Protein AF-A0A935PI21-F1 (afdb_monomer_lite)

Sequence (179 aa):
MSPVARLVLTPGESDAPGLPQNIDGLAVGCLAALSLGTAFGARWIATARRSPAWLLLGLVFVATLEDIPLALRVAIAFPVAHLLVATLVLKAVDGGGRDWLLRGLATPAMVWIGALSYSLYLWQQPLTGESRMGTLLGFPANLLVAVACAAASYYRVERPALRRRQRLDALRPAGPALA

pLDDT: mean 78.52, std 13.39, range [41.56, 93.0]

Radius of gyration: 20.66 Å; chains: 1; bounding box: 48×44×57 Å

Structure (mmCIF, N/CA/C/O backbone):
data_AF-A0A935PI21-F1
#
_entry.id   AF-A0A935PI21-F1
#
loop_
_atom_site.group_PDB
_atom_site.id
_atom_site.type_symbol
_atom_site.label_atom_id
_atom_site.label_alt_id
_atom_site.label_comp_id
_atom_site.label_asym_id
_atom_site.label_entity_id
_atom_site.label_seq_id
_atom_site.pdbx_PDB_ins_code
_atom_site.Cartn_x
_atom_site.Cartn_y
_atom_site.Cartn_z
_atom_site.occupancy
_atom_site.B_iso_or_equiv
_atom_site.auth_seq_id
_atom_site.auth_comp_id
_atom_site.auth_asym_id
_atom_site.auth_atom_id
_atom_site.pdbx_PDB_model_num
ATOM 1 N N . MET A 1 1 ? 21.187 -5.429 14.344 1.00 41.56 1 MET A N 1
ATOM 2 C CA . MET A 1 1 ? 21.895 -4.936 13.140 1.00 41.56 1 MET A CA 1
ATOM 3 C C . MET A 1 1 ? 20.923 -5.010 11.983 1.00 41.56 1 MET A C 1
ATOM 5 O O . MET A 1 1 ? 20.379 -6.090 11.773 1.00 41.56 1 MET A O 1
ATOM 9 N N . SER A 1 2 ? 20.627 -3.884 11.326 1.00 43.06 2 SER A N 1
ATOM 10 C CA . SER A 1 2 ? 19.634 -3.868 10.248 1.00 43.06 2 SER A CA 1
ATOM 11 C C . SER A 1 2 ? 20.067 -4.807 9.108 1.00 43.06 2 SER A C 1
ATOM 13 O O . SER A 1 2 ? 21.271 -4.962 8.873 1.00 43.06 2 SER A O 1
ATOM 15 N N . PRO A 1 3 ? 19.128 -5.438 8.387 1.00 48.62 3 PRO A N 1
ATOM 16 C CA . PRO A 1 3 ? 19.444 -6.295 7.241 1.00 48.62 3 PRO A CA 1
ATOM 17 C C . PRO A 1 3 ? 20.255 -5.565 6.164 1.00 48.62 3 PRO A C 1
ATOM 19 O O . PRO A 1 3 ? 21.100 -6.161 5.501 1.00 48.62 3 PRO A O 1
ATOM 22 N N . VAL A 1 4 ? 20.063 -4.248 6.061 1.00 52.50 4 VAL A N 1
ATOM 23 C CA . VAL A 1 4 ? 20.814 -3.379 5.153 1.00 52.50 4 VAL A CA 1
ATOM 24 C C . VAL A 1 4 ? 22.290 -3.281 5.545 1.00 52.50 4 VAL A C 1
ATOM 26 O O . VAL A 1 4 ? 23.155 -3.288 4.675 1.00 52.50 4 VAL A O 1
ATOM 29 N N . ALA A 1 5 ? 22.602 -3.287 6.845 1.00 50.91 5 ALA A N 1
ATOM 30 C CA . ALA A 1 5 ? 23.985 -3.319 7.314 1.00 50.91 5 ALA A CA 1
ATOM 31 C C . ALA A 1 5 ? 24.682 -4.650 6.978 1.00 50.91 5 ALA A C 1
ATOM 33 O O . ALA A 1 5 ? 25.873 -4.649 6.690 1.00 50.91 5 ALA A O 1
ATOM 34 N N . ARG A 1 6 ? 23.958 -5.781 6.950 1.00 49.56 6 ARG A N 1
ATOM 35 C CA . ARG A 1 6 ? 24.536 -7.072 6.522 1.00 49.56 6 ARG A CA 1
ATOM 36 C C . ARG A 1 6 ? 24.816 -7.115 5.022 1.00 49.56 6 ARG A C 1
ATOM 38 O O . ARG A 1 6 ? 25.867 -7.595 4.623 1.00 49.56 6 ARG A O 1
ATOM 45 N N . LEU A 1 7 ? 23.925 -6.548 4.212 1.00 51.12 7 LEU A N 1
ATOM 46 C CA . LEU A 1 7 ? 24.092 -6.463 2.756 1.00 51.12 7 LEU A CA 1
ATOM 47 C C . LEU A 1 7 ? 25.314 -5.626 2.333 1.00 51.12 7 LEU A C 1
ATOM 49 O O . LEU A 1 7 ? 25.862 -5.854 1.262 1.00 51.12 7 LEU A O 1
ATOM 53 N N . VAL A 1 8 ? 25.758 -4.692 3.181 1.00 57.53 8 VAL A N 1
ATOM 54 C CA . VAL A 1 8 ? 26.964 -3.876 2.957 1.00 57.53 8 VAL A CA 1
ATOM 55 C C . VAL A 1 8 ? 28.239 -4.541 3.499 1.00 57.53 8 VAL A C 1
ATOM 57 O O . VAL A 1 8 ? 29.320 -4.278 2.981 1.00 57.53 8 VAL A O 1
ATOM 60 N N . LEU A 1 9 ? 28.140 -5.399 4.522 1.00 52.56 9 LEU A N 1
ATOM 61 C CA . LEU A 1 9 ? 29.305 -5.907 5.262 1.00 52.56 9 LEU A CA 1
ATOM 62 C C . LEU A 1 9 ? 29.764 -7.322 4.880 1.00 52.56 9 LEU A C 1
ATOM 64 O O . LEU A 1 9 ? 30.879 -7.691 5.239 1.00 52.56 9 LEU A O 1
ATOM 68 N N . THR A 1 10 ? 28.966 -8.115 4.161 1.00 46.91 10 THR A N 1
ATOM 69 C CA . THR A 1 10 ? 29.353 -9.487 3.776 1.00 46.91 10 THR A CA 1
ATOM 70 C C . THR A 1 10 ? 29.066 -9.767 2.299 1.00 46.91 10 THR A C 1
ATOM 72 O O . THR A 1 10 ? 27.994 -10.285 1.972 1.00 46.91 10 THR A O 1
ATOM 75 N N . PRO A 1 11 ? 30.005 -9.458 1.387 1.00 43.56 11 PRO A N 1
ATOM 76 C CA . PRO A 1 11 ? 29.952 -9.943 0.017 1.00 43.56 11 PRO A CA 1
ATOM 77 C C . PRO A 1 11 ? 30.408 -11.412 0.021 1.00 43.56 11 PRO A C 1
ATOM 79 O O . PRO A 1 11 ? 31.585 -11.685 -0.189 1.00 43.56 11 PRO A O 1
ATOM 82 N N . GLY A 1 12 ? 29.528 -12.367 0.346 1.00 50.06 12 GLY A N 1
ATOM 83 C CA . GLY A 1 12 ? 29.934 -13.781 0.290 1.00 50.06 12 GLY A CA 1
ATOM 84 C C . GLY A 1 12 ? 28.986 -14.855 0.822 1.00 50.06 12 GLY A C 1
ATOM 85 O O . GLY A 1 12 ? 29.084 -15.981 0.356 1.00 50.06 12 GLY A O 1
ATOM 86 N N . GLU A 1 13 ? 28.048 -14.555 1.725 1.00 43.97 13 GLU A N 1
ATOM 87 C CA . GLU A 1 13 ? 27.224 -15.604 2.359 1.00 43.97 13 GLU A CA 1
ATOM 88 C C . GLU A 1 13 ? 25.766 -15.550 1.864 1.00 43.97 13 GLU A C 1
ATOM 90 O O . GLU A 1 13 ? 24.857 -15.043 2.527 1.00 43.97 13 GLU A O 1
ATOM 95 N N . SER A 1 14 ? 25.539 -16.015 0.638 1.00 49.94 14 SER A N 1
ATOM 96 C CA . SER A 1 14 ? 24.213 -16.124 0.032 1.00 49.94 14 SER A CA 1
ATOM 97 C C . SER A 1 14 ? 23.603 -17.499 0.304 1.00 49.94 14 SER A C 1
ATOM 99 O O . SER A 1 14 ? 23.652 -18.340 -0.577 1.00 49.94 14 SER A O 1
ATOM 101 N N . ASP A 1 15 ? 23.039 -17.724 1.496 1.00 43.59 15 ASP A N 1
ATOM 102 C CA . ASP A 1 15 ? 22.152 -18.881 1.759 1.00 43.59 15 ASP A CA 1
ATOM 103 C C . ASP A 1 15 ? 21.179 -18.655 2.939 1.00 43.59 15 ASP A C 1
ATOM 105 O O . ASP A 1 15 ? 20.823 -19.558 3.694 1.00 43.59 15 ASP A O 1
ATOM 109 N N . ALA A 1 16 ? 20.685 -17.422 3.105 1.00 48.53 16 ALA A N 1
ATOM 110 C CA . ALA A 1 16 ? 19.515 -17.159 3.946 1.00 48.53 16 ALA A CA 1
ATOM 111 C C . ALA A 1 16 ? 18.295 -16.888 3.042 1.00 48.53 16 ALA A C 1
ATOM 113 O O . ALA A 1 16 ? 18.244 -15.839 2.392 1.00 48.53 16 ALA A O 1
ATOM 114 N N . PRO A 1 17 ? 17.310 -17.803 2.966 1.00 44.03 17 PRO A N 1
ATOM 115 C CA . PRO A 1 17 ? 16.191 -17.686 2.039 1.00 44.03 17 PRO A CA 1
ATOM 116 C C . PRO A 1 17 ? 15.288 -16.505 2.421 1.00 44.03 17 PRO A C 1
ATOM 118 O O . PRO A 1 17 ? 14.582 -16.560 3.421 1.00 44.03 17 PRO A O 1
ATOM 121 N N . GLY A 1 18 ? 15.321 -15.430 1.626 1.00 49.12 18 GLY A N 1
ATOM 122 C CA . GLY A 1 18 ? 14.220 -14.481 1.374 1.00 49.12 18 GLY A CA 1
ATOM 123 C C . GLY A 1 18 ? 13.569 -13.711 2.537 1.00 49.12 18 GLY A C 1
ATOM 124 O O . GLY A 1 18 ? 12.697 -12.883 2.283 1.00 49.12 18 GLY A O 1
ATOM 125 N N . LEU A 1 19 ? 13.944 -13.939 3.796 1.00 46.91 19 LEU A N 1
ATOM 126 C CA . LEU A 1 19 ? 13.178 -13.464 4.953 1.00 46.91 19 LEU A CA 1
ATOM 127 C C . LEU A 1 19 ? 13.379 -12.002 5.444 1.00 46.91 19 LEU A C 1
ATOM 129 O O . LEU A 1 19 ? 12.547 -11.591 6.247 1.00 46.91 19 LEU A O 1
ATOM 133 N N . PRO A 1 20 ? 14.364 -11.160 5.044 1.00 59.03 20 PRO A N 1
ATOM 134 C CA . PRO A 1 20 ? 14.538 -9.866 5.724 1.00 59.03 20 PRO A CA 1
ATOM 135 C C . PRO A 1 20 ? 13.765 -8.661 5.159 1.00 59.03 20 PRO A C 1
ATOM 137 O O . PRO A 1 20 ? 13.648 -7.668 5.866 1.00 59.03 20 PRO A O 1
ATOM 140 N N . GLN A 1 21 ? 13.266 -8.674 3.917 1.00 55.75 21 GLN A N 1
ATOM 141 C CA . GLN A 1 21 ? 12.851 -7.411 3.268 1.00 55.75 21 GLN A CA 1
ATOM 142 C C . GLN A 1 21 ? 11.495 -6.854 3.739 1.00 55.75 21 GLN A C 1
ATOM 144 O O . GLN A 1 21 ? 11.287 -5.646 3.688 1.00 55.75 21 GLN A O 1
ATOM 149 N N . ASN A 1 22 ? 10.594 -7.704 4.246 1.00 66.25 22 ASN A N 1
ATOM 150 C CA . ASN A 1 22 ? 9.210 -7.303 4.548 1.00 66.25 22 ASN A CA 1
ATOM 151 C C . ASN A 1 22 ? 8.899 -7.211 6.054 1.00 66.25 22 ASN A C 1
ATOM 153 O O . ASN A 1 22 ? 7.826 -6.738 6.433 1.00 66.25 22 ASN A O 1
ATOM 157 N N . ILE A 1 23 ? 9.814 -7.663 6.920 1.00 80.06 23 ILE A N 1
ATOM 158 C CA . ILE A 1 23 ? 9.599 -7.688 8.378 1.00 80.06 23 ILE A CA 1
ATOM 159 C C . ILE A 1 23 ? 9.536 -6.264 8.935 1.00 80.06 23 ILE A C 1
ATOM 161 O O . ILE A 1 23 ? 8.691 -5.976 9.780 1.00 80.06 23 ILE A O 1
ATOM 165 N N . ASP A 1 24 ? 10.373 -5.364 8.422 1.00 79.94 24 ASP A N 1
ATOM 166 C CA . ASP A 1 24 ? 10.451 -3.980 8.892 1.00 79.94 24 ASP A CA 1
ATOM 167 C C . ASP A 1 24 ? 9.123 -3.238 8.682 1.00 79.94 24 ASP A C 1
ATOM 169 O O . ASP A 1 24 ? 8.653 -2.537 9.577 1.00 79.94 24 ASP A O 1
ATOM 173 N N . GLY A 1 25 ? 8.458 -3.451 7.541 1.00 80.94 25 GLY A N 1
ATOM 174 C CA . GLY A 1 25 ? 7.151 -2.854 7.262 1.00 80.94 25 GLY A CA 1
ATOM 175 C C . GLY A 1 25 ? 6.053 -3.350 8.204 1.00 80.94 25 GLY A C 1
ATOM 176 O O . GLY A 1 25 ? 5.275 -2.549 8.725 1.00 80.94 25 GLY A O 1
ATOM 177 N N . LEU A 1 26 ? 6.026 -4.658 8.483 1.00 84.56 26 LEU A N 1
ATOM 178 C CA . LEU A 1 26 ? 5.099 -5.237 9.459 1.00 84.56 26 LEU A CA 1
ATOM 179 C C . LEU A 1 26 ? 5.385 -4.720 10.873 1.00 84.56 26 LEU A C 1
ATOM 181 O O . LEU A 1 26 ? 4.457 -4.340 11.582 1.00 84.56 26 LEU A O 1
ATOM 185 N N . ALA A 1 27 ? 6.658 -4.647 11.267 1.00 88.44 27 ALA A N 1
ATOM 186 C CA . ALA A 1 27 ? 7.068 -4.140 12.572 1.00 88.44 27 ALA A CA 1
ATOM 187 C C . ALA A 1 27 ? 6.663 -2.671 12.763 1.00 88.44 27 ALA A C 1
ATOM 189 O O . ALA A 1 27 ? 6.099 -2.326 13.800 1.00 88.44 27 ALA A O 1
ATOM 190 N N . VAL A 1 28 ? 6.876 -1.817 11.756 1.00 87.75 28 VAL A N 1
ATOM 191 C CA . VAL A 1 28 ? 6.442 -0.411 11.784 1.00 87.75 28 VAL A CA 1
ATOM 192 C C . VAL A 1 28 ? 4.918 -0.311 11.888 1.00 87.75 28 VAL A C 1
ATOM 194 O O . VAL A 1 28 ? 4.420 0.495 12.672 1.00 87.75 28 VAL A O 1
ATOM 197 N N . GLY A 1 29 ? 4.171 -1.153 11.169 1.00 86.94 29 GLY A N 1
ATOM 198 C CA . GLY A 1 29 ? 2.711 -1.225 11.280 1.00 86.94 29 GLY A CA 1
ATOM 199 C C . GLY A 1 29 ? 2.235 -1.637 12.678 1.00 86.94 29 GLY A C 1
ATOM 200 O O . GLY A 1 29 ? 1.356 -0.991 13.246 1.00 86.94 29 GLY A O 1
ATOM 201 N N . CYS A 1 30 ? 2.854 -2.661 13.271 1.00 87.94 30 CYS A N 1
ATOM 202 C CA . CYS A 1 30 ? 2.562 -3.100 14.637 1.00 87.94 30 CYS A CA 1
ATOM 203 C C . CYS A 1 30 ? 2.886 -2.010 15.669 1.00 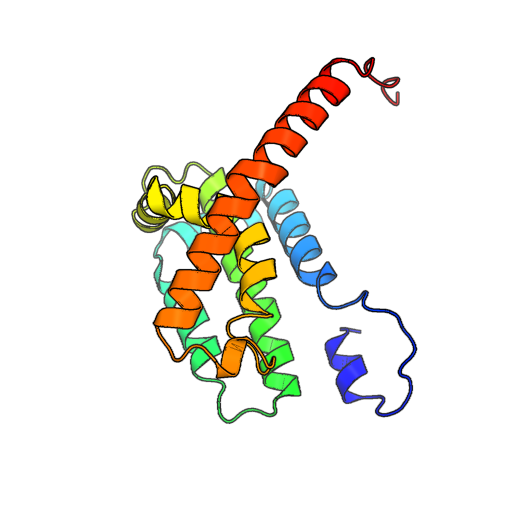87.94 30 CYS A C 1
ATOM 205 O O . CYS A 1 30 ? 2.068 -1.727 16.541 1.00 87.94 30 CYS A O 1
ATOM 207 N N . LEU A 1 31 ? 4.047 -1.359 15.554 1.00 89.06 31 LEU A N 1
ATOM 208 C CA . LEU A 1 31 ? 4.436 -0.246 16.426 1.00 89.06 31 LEU A CA 1
ATOM 209 C C . LEU A 1 31 ? 3.463 0.931 16.303 1.00 89.06 31 LEU A C 1
ATOM 211 O O . LEU A 1 31 ? 3.050 1.498 17.314 1.00 89.06 31 LEU A O 1
ATOM 215 N N . ALA A 1 32 ? 3.055 1.268 15.079 1.00 86.88 32 ALA A N 1
ATOM 216 C CA . ALA A 1 32 ? 2.050 2.290 14.828 1.00 86.88 32 ALA A CA 1
ATOM 217 C C . ALA A 1 32 ? 0.715 1.933 15.502 1.00 86.88 32 ALA A C 1
ATOM 219 O O . ALA A 1 32 ? 0.160 2.766 16.218 1.00 86.88 32 ALA A O 1
ATOM 220 N N . ALA A 1 33 ? 0.243 0.691 15.363 1.00 86.81 33 ALA A N 1
ATOM 221 C CA . ALA A 1 33 ? -0.985 0.225 16.004 1.00 86.81 33 ALA A CA 1
ATOM 222 C C . ALA A 1 33 ? -0.914 0.295 17.541 1.00 86.81 33 ALA A C 1
ATOM 224 O O . ALA A 1 33 ? -1.832 0.815 18.171 1.00 86.81 33 ALA A O 1
ATOM 225 N N . LEU A 1 34 ? 0.192 -0.148 18.149 1.00 88.50 34 LEU A N 1
ATOM 226 C CA . LEU A 1 34 ? 0.407 -0.054 19.599 1.00 88.50 34 LEU A CA 1
ATOM 227 C C . LEU A 1 34 ? 0.477 1.401 20.086 1.00 88.50 34 LEU A C 1
ATOM 229 O O . LEU A 1 34 ? 0.081 1.708 21.209 1.00 88.50 34 LEU A O 1
ATOM 233 N N . SER A 1 35 ? 0.949 2.316 19.237 1.00 86.38 35 SER A N 1
ATOM 234 C CA . SER A 1 35 ? 1.067 3.728 19.595 1.00 86.38 35 SER A CA 1
ATOM 235 C C . SER A 1 35 ? -0.276 4.462 19.686 1.00 86.38 35 SER A C 1
ATOM 237 O O . SER A 1 35 ? -0.334 5.481 20.377 1.00 86.38 35 SER A O 1
ATOM 239 N N . LEU A 1 36 ? -1.353 3.946 19.071 1.00 81.88 36 LEU A N 1
ATOM 240 C CA . LEU A 1 36 ? -2.678 4.588 19.010 1.00 81.88 36 LEU A CA 1
ATOM 241 C C . LEU A 1 36 ? -3.278 4.909 20.390 1.00 81.88 36 LEU A C 1
ATOM 243 O O . LEU A 1 36 ? -4.014 5.882 20.521 1.00 81.88 36 LEU A O 1
ATOM 247 N N . GLY A 1 37 ? -2.930 4.137 21.423 1.00 81.81 37 GLY A N 1
ATOM 248 C CA . GLY A 1 37 ? -3.385 4.350 22.804 1.00 81.81 37 GLY A CA 1
ATOM 249 C C . GLY A 1 37 ? -2.494 5.266 23.651 1.00 81.81 37 GLY A C 1
ATOM 250 O O . GLY A 1 37 ? -2.726 5.406 24.848 1.00 81.81 37 GLY A O 1
ATOM 251 N N . THR A 1 38 ? -1.448 5.861 23.074 1.00 88.31 38 THR A N 1
ATOM 252 C CA . THR A 1 38 ? -0.424 6.615 23.816 1.00 88.31 38 THR A CA 1
ATOM 253 C C . THR A 1 38 ? 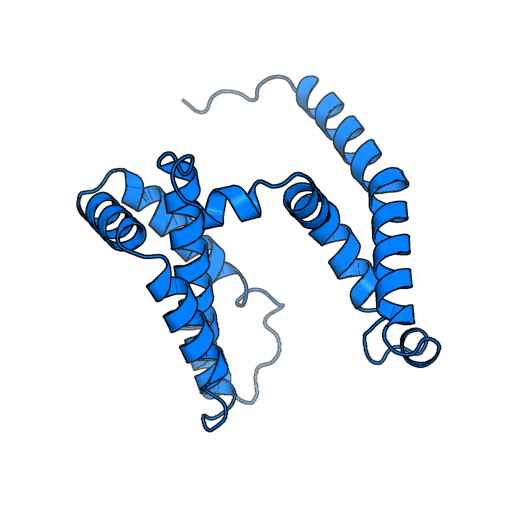-0.421 8.099 23.451 1.00 88.31 38 THR A C 1
ATOM 255 O O . THR A 1 38 ? -0.817 8.497 22.354 1.00 88.31 38 THR A O 1
ATOM 258 N N . ALA A 1 39 ? 0.129 8.941 24.335 1.00 86.19 39 ALA A N 1
ATOM 259 C CA . ALA A 1 39 ? 0.354 10.360 24.042 1.00 86.19 39 ALA A CA 1
ATOM 260 C C . ALA A 1 39 ? 1.258 10.579 22.811 1.00 86.19 39 ALA A C 1
ATOM 262 O O . ALA A 1 39 ? 1.134 11.587 22.113 1.00 86.19 39 ALA A O 1
ATOM 263 N N . PHE A 1 40 ? 2.154 9.628 22.522 1.00 85.81 40 PHE A N 1
ATOM 264 C CA . PHE A 1 40 ? 2.991 9.646 21.327 1.00 85.81 40 PHE A CA 1
ATOM 265 C C . PHE A 1 40 ? 2.158 9.476 20.049 1.00 85.81 40 PHE A C 1
ATOM 267 O O . PHE A 1 40 ? 2.267 10.310 19.150 1.00 85.81 40 PHE A O 1
ATOM 274 N N . GLY A 1 41 ? 1.277 8.472 19.991 1.00 82.44 41 GLY A N 1
ATOM 275 C CA . GLY A 1 41 ? 0.384 8.267 18.845 1.00 82.44 41 GLY A CA 1
ATOM 276 C C . GLY A 1 41 ? -0.550 9.452 18.613 1.00 82.44 41 GLY A C 1
ATOM 277 O O . GLY A 1 41 ? -0.662 9.931 17.486 1.00 82.44 41 GLY A O 1
ATOM 278 N N . ALA A 1 42 ? -1.121 10.021 19.681 1.00 82.00 42 ALA A N 1
ATOM 279 C CA . ALA A 1 42 ? -1.954 11.222 19.583 1.00 82.00 42 ALA A CA 1
ATOM 280 C C . ALA A 1 42 ? -1.194 12.417 18.968 1.00 82.00 42 ALA A C 1
ATOM 282 O O . ALA A 1 42 ? -1.713 13.112 18.092 1.00 82.00 42 ALA A O 1
ATOM 283 N N . ARG A 1 43 ? 0.068 12.640 19.368 1.00 85.38 43 ARG A N 1
ATOM 284 C CA . ARG A 1 43 ? 0.931 13.691 18.793 1.00 85.38 43 ARG A CA 1
ATOM 285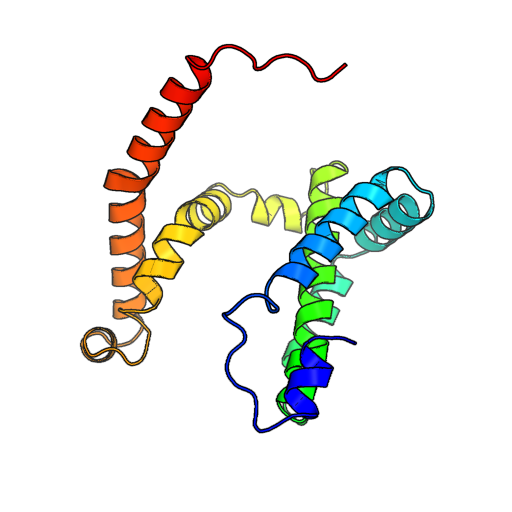 C C . ARG A 1 43 ? 1.323 13.405 17.346 1.00 85.38 43 ARG A C 1
ATOM 287 O O . ARG A 1 43 ? 1.378 14.342 16.543 1.00 85.38 43 ARG A O 1
ATOM 294 N N . TRP A 1 44 ? 1.597 12.147 17.012 1.00 84.75 44 TRP A N 1
ATOM 295 C CA . TRP A 1 44 ? 1.912 11.729 15.649 1.00 84.75 44 TRP A CA 1
ATOM 296 C C . TRP A 1 44 ? 0.725 12.011 14.725 1.00 84.75 44 TRP A C 1
ATOM 298 O O . TRP A 1 44 ? 0.880 12.733 13.740 1.00 84.75 44 TRP A O 1
ATOM 308 N N . ILE A 1 45 ? -0.477 11.564 15.096 1.00 80.81 45 ILE A N 1
ATOM 309 C CA . ILE A 1 45 ? -1.710 11.818 14.341 1.00 80.81 45 ILE A CA 1
ATOM 310 C C . ILE A 1 45 ? -1.984 13.319 14.233 1.00 80.81 45 ILE A C 1
ATOM 312 O O . ILE A 1 45 ? -2.224 13.823 13.136 1.00 80.81 45 ILE A O 1
ATOM 316 N N . ALA A 1 46 ? -1.892 14.067 15.337 1.00 82.50 46 ALA A N 1
ATOM 317 C CA . ALA A 1 46 ? -2.102 15.513 15.323 1.00 82.50 46 ALA A CA 1
ATOM 318 C C . ALA A 1 46 ? -1.148 16.222 14.346 1.00 82.50 46 ALA A C 1
ATOM 320 O O . ALA A 1 46 ? -1.571 17.099 13.593 1.00 82.50 46 ALA A O 1
ATOM 321 N N . THR A 1 47 ? 0.120 15.806 14.304 1.00 81.12 47 THR A N 1
ATOM 322 C CA . THR A 1 47 ? 1.114 16.327 13.354 1.00 81.12 47 THR A CA 1
ATOM 323 C C . THR A 1 47 ? 0.776 15.921 11.919 1.00 81.12 47 THR A C 1
ATOM 325 O O . THR A 1 47 ? 0.778 16.767 11.026 1.00 81.12 47 THR A O 1
ATOM 328 N N . ALA A 1 48 ? 0.381 14.665 11.699 1.00 78.94 48 ALA A N 1
ATOM 329 C CA . ALA A 1 48 ? -0.016 14.143 10.393 1.00 78.94 48 ALA A CA 1
ATOM 330 C C . ALA A 1 48 ? -1.293 14.795 9.825 1.00 78.94 48 ALA A C 1
ATOM 332 O O . ALA A 1 48 ? -1.489 14.845 8.603 1.00 78.94 48 ALA A O 1
ATOM 333 N N . ARG A 1 49 ? -2.174 15.311 10.694 1.00 76.19 49 ARG A N 1
ATOM 334 C CA . ARG A 1 49 ? -3.381 16.061 10.311 1.00 76.19 49 ARG A CA 1
ATOM 335 C C . ARG A 1 49 ? -3.093 17.496 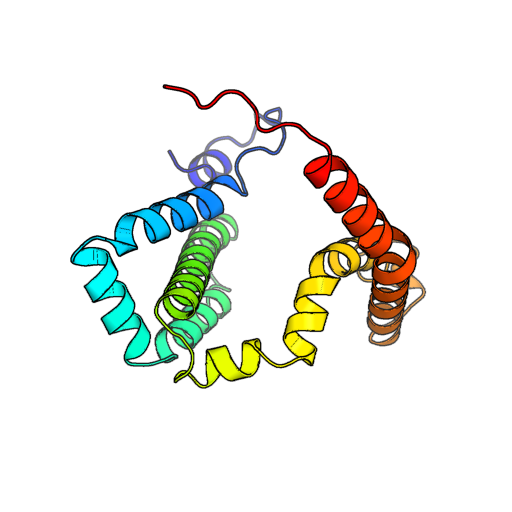9.880 1.00 76.19 49 ARG A C 1
ATOM 337 O O . ARG A 1 49 ? -3.883 18.034 9.112 1.00 76.19 49 ARG A O 1
ATOM 344 N N . ARG A 1 50 ? -1.993 18.114 10.327 1.00 77.12 50 ARG A N 1
ATOM 345 C CA . ARG A 1 50 ? -1.716 19.536 10.041 1.00 77.12 50 ARG A CA 1
ATOM 346 C C . ARG A 1 50 ? -1.536 19.836 8.557 1.00 77.12 50 ARG A C 1
ATOM 348 O O . ARG A 1 50 ? -1.910 20.916 8.121 1.00 77.12 50 ARG A O 1
ATOM 355 N N . SER A 1 51 ? -0.967 18.913 7.785 1.00 77.19 51 SER A N 1
ATOM 356 C CA . SER A 1 51 ? -0.796 19.087 6.341 1.00 77.19 51 SER A CA 1
ATOM 357 C C . SER A 1 51 ? -0.458 17.753 5.675 1.00 77.19 51 SER A C 1
ATOM 359 O O . SER A 1 51 ? 0.259 16.970 6.285 1.00 77.19 51 SER A O 1
ATOM 361 N N . PRO A 1 52 ? -0.895 17.473 4.435 1.00 78.56 52 PRO A N 1
ATOM 362 C CA . PRO A 1 52 ? -0.376 16.359 3.638 1.00 78.56 52 PRO A CA 1
ATOM 363 C C . PRO A 1 52 ? 1.055 16.607 3.120 1.00 78.56 52 PRO A C 1
ATOM 365 O O . PRO A 1 52 ? 1.641 15.717 2.513 1.00 78.56 52 PRO A O 1
ATOM 368 N N . ALA A 1 53 ? 1.642 17.788 3.354 1.00 78.81 53 ALA A N 1
ATOM 369 C CA . ALA A 1 53 ? 2.968 18.150 2.852 1.00 78.81 53 ALA A CA 1
ATOM 370 C C . ALA A 1 53 ? 4.088 17.199 3.303 1.00 78.81 53 ALA A C 1
ATOM 372 O O . ALA A 1 53 ? 5.067 17.068 2.583 1.00 78.81 53 ALA A O 1
ATOM 373 N N . TRP A 1 54 ? 3.952 16.496 4.434 1.00 81.56 54 TRP A N 1
ATOM 374 C CA . TRP A 1 54 ? 4.940 15.492 4.853 1.00 81.56 54 TRP A CA 1
ATOM 375 C C . TRP A 1 54 ? 4.973 14.268 3.923 1.00 81.56 54 TRP A C 1
ATOM 377 O O . TRP A 1 54 ? 6.036 13.679 3.751 1.00 81.56 54 TRP A O 1
ATOM 387 N N . LEU A 1 55 ? 3.853 13.916 3.275 1.00 82.00 55 LEU A N 1
ATOM 388 C CA . LEU A 1 55 ? 3.817 12.861 2.253 1.00 82.00 55 LEU A CA 1
ATOM 389 C C . LEU A 1 55 ? 4.565 13.295 1.003 1.00 82.00 55 LEU A C 1
ATOM 391 O O . LEU A 1 55 ? 5.389 12.546 0.492 1.00 82.00 55 LEU A O 1
ATOM 395 N N . LEU A 1 56 ? 4.292 14.517 0.540 1.00 81.94 56 LEU A N 1
ATOM 396 C CA . LEU A 1 56 ? 4.977 15.088 -0.615 1.00 81.94 56 LEU A CA 1
ATOM 397 C C . LEU A 1 56 ? 6.465 15.269 -0.329 1.00 81.94 56 LEU A C 1
ATOM 399 O O . LEU A 1 56 ? 7.282 14.891 -1.153 1.00 81.94 56 LEU A O 1
ATOM 403 N N . LEU A 1 57 ? 6.824 15.767 0.855 1.00 83.56 57 LEU A N 1
ATOM 404 C CA . LEU A 1 57 ? 8.212 15.933 1.271 1.00 83.56 57 LEU A CA 1
ATOM 405 C C . LEU A 1 57 ? 8.935 14.589 1.358 1.00 83.56 57 LEU A C 1
ATOM 407 O O . LEU A 1 57 ? 10.043 14.478 0.853 1.00 83.56 57 LEU A O 1
ATOM 411 N N . GLY A 1 58 ? 8.316 13.567 1.954 1.00 81.31 58 GLY A N 1
ATOM 412 C CA . GLY A 1 58 ? 8.897 12.227 2.014 1.00 81.31 58 GLY A CA 1
ATOM 413 C C . GLY A 1 58 ? 9.052 11.593 0.630 1.00 81.31 58 GLY A C 1
ATOM 414 O O . GLY A 1 58 ? 10.079 10.984 0.352 1.00 81.31 58 GLY A O 1
ATOM 415 N N . LEU A 1 59 ? 8.073 11.783 -0.259 1.00 81.38 59 LEU A N 1
ATOM 416 C CA . LEU A 1 59 ? 8.127 11.288 -1.635 1.00 81.38 59 LEU A CA 1
ATOM 417 C C . LEU A 1 59 ? 9.208 12.001 -2.459 1.00 81.38 59 LEU A C 1
ATOM 419 O O . LEU A 1 59 ? 10.000 11.339 -3.122 1.00 81.38 59 LEU A O 1
ATOM 423 N N . VAL A 1 60 ? 9.266 13.334 -2.385 1.00 83.19 60 VAL A N 1
ATOM 424 C CA . VAL A 1 60 ? 10.303 14.150 -3.033 1.00 83.19 60 VAL A CA 1
ATOM 425 C C . VAL A 1 60 ? 11.672 13.777 -2.487 1.00 83.19 60 VAL A C 1
ATOM 427 O O . VAL A 1 60 ? 12.581 13.541 -3.271 1.00 83.19 60 VAL A O 1
ATOM 430 N N . PHE A 1 61 ? 11.809 13.638 -1.166 1.00 82.94 61 PHE A N 1
ATOM 431 C CA . PHE A 1 61 ? 13.056 13.221 -0.538 1.00 82.94 61 PHE A CA 1
ATOM 432 C C . PHE A 1 61 ? 13.553 11.903 -1.132 1.00 82.94 61 PHE A C 1
ATOM 434 O O . PHE A 1 61 ? 14.679 11.868 -1.613 1.00 82.94 61 PHE A O 1
ATOM 441 N N . VAL A 1 62 ? 12.702 10.870 -1.199 1.00 78.81 62 VAL A N 1
ATOM 442 C CA . VAL A 1 62 ? 13.040 9.573 -1.817 1.00 78.81 62 VAL A CA 1
ATOM 443 C C . VAL A 1 62 ? 13.409 9.717 -3.297 1.00 78.81 62 VAL A C 1
ATOM 445 O O . VAL A 1 62 ? 14.371 9.090 -3.738 1.00 78.81 62 VAL A O 1
ATOM 448 N N . ALA A 1 63 ? 12.683 10.546 -4.051 1.00 78.69 63 ALA A N 1
ATOM 449 C CA . ALA A 1 63 ? 12.940 10.772 -5.472 1.00 78.69 63 ALA A CA 1
ATOM 450 C C . ALA A 1 63 ? 14.269 11.503 -5.737 1.00 78.69 63 ALA A C 1
ATOM 452 O O . ALA A 1 63 ? 14.896 11.263 -6.757 1.00 78.69 63 ALA A O 1
ATOM 453 N N . THR A 1 64 ? 14.726 12.355 -4.815 1.00 81.44 64 THR A N 1
ATOM 454 C CA . THR A 1 64 ? 15.963 13.148 -4.966 1.00 81.44 64 THR A CA 1
ATOM 455 C C . THR A 1 64 ? 17.247 12.426 -4.546 1.00 81.44 64 THR A C 1
ATOM 457 O O . THR A 1 64 ? 18.324 13.010 -4.619 1.00 81.44 64 THR A O 1
ATOM 460 N N . LEU A 1 65 ? 17.183 11.163 -4.107 1.00 79.75 65 LEU A N 1
ATOM 461 C CA . LEU A 1 65 ? 18.361 10.411 -3.636 1.00 79.75 65 LEU A CA 1
ATOM 462 C C . LEU A 1 65 ? 19.216 9.829 -4.781 1.00 79.75 65 LEU A C 1
ATOM 464 O O . LEU A 1 65 ? 19.821 8.769 -4.613 1.00 79.75 65 LEU A O 1
ATOM 468 N N . GLU A 1 66 ? 19.242 10.457 -5.956 1.00 76.81 66 GLU A N 1
ATOM 469 C CA . GLU A 1 66 ? 19.863 9.882 -7.158 1.00 76.81 66 GLU A CA 1
ATOM 470 C C . GLU A 1 66 ? 21.392 9.767 -7.053 1.00 76.81 66 GLU A C 1
ATOM 472 O O . GLU A 1 66 ? 21.944 8.761 -7.497 1.00 76.81 66 GLU A O 1
ATOM 477 N N . ASP A 1 67 ? 22.046 10.705 -6.361 1.00 82.00 67 ASP A N 1
ATOM 478 C CA . ASP A 1 67 ? 23.513 10.783 -6.237 1.00 82.00 67 ASP A CA 1
ATOM 479 C C . ASP A 1 67 ? 24.111 9.923 -5.103 1.00 82.00 67 ASP A C 1
ATOM 481 O O . ASP A 1 67 ? 25.319 9.931 -4.859 1.00 82.00 67 ASP A O 1
ATOM 485 N N . ILE A 1 68 ? 23.281 9.175 -4.370 1.00 82.50 68 ILE A N 1
ATOM 486 C CA . ILE A 1 68 ? 23.707 8.371 -3.216 1.00 82.50 68 ILE A CA 1
ATOM 487 C C . ILE A 1 68 ? 23.982 6.918 -3.648 1.00 82.50 68 ILE A C 1
ATOM 489 O O . ILE A 1 68 ? 23.222 6.368 -4.451 1.00 82.50 68 ILE A O 1
ATOM 493 N N . PRO A 1 69 ? 24.999 6.229 -3.078 1.00 85.75 69 PRO A N 1
ATOM 494 C CA . PRO A 1 69 ? 25.227 4.808 -3.331 1.00 85.75 69 PRO A CA 1
ATOM 495 C C . PRO A 1 69 ? 23.955 3.973 -3.148 1.00 85.75 69 PRO A C 1
ATOM 497 O O . PRO A 1 69 ? 23.249 4.117 -2.146 1.00 85.75 69 PRO A O 1
ATOM 500 N N . LEU A 1 70 ? 23.694 3.055 -4.086 1.00 77.50 70 LEU A N 1
ATOM 501 C CA . LEU A 1 70 ? 22.457 2.265 -4.154 1.00 77.50 70 LEU A CA 1
ATOM 502 C C . LEU A 1 70 ? 22.079 1.623 -2.813 1.00 77.50 70 LEU A C 1
ATOM 504 O O . LEU A 1 70 ? 20.918 1.683 -2.412 1.00 77.50 70 LEU A O 1
ATOM 508 N N . ALA A 1 71 ? 23.054 1.051 -2.102 1.00 75.94 71 ALA A N 1
ATOM 509 C CA . ALA A 1 71 ? 22.824 0.418 -0.807 1.00 75.94 71 ALA A CA 1
ATOM 510 C C . ALA A 1 71 ? 22.283 1.406 0.240 1.00 75.94 71 ALA A C 1
ATOM 512 O O . ALA A 1 71 ? 21.333 1.090 0.953 1.00 75.94 71 ALA A O 1
ATOM 513 N N . LEU A 1 72 ? 22.841 2.618 0.299 1.00 76.38 72 LEU A N 1
ATOM 514 C CA . LEU A 1 72 ? 22.414 3.657 1.233 1.00 76.38 72 LEU A CA 1
ATOM 515 C C . LEU A 1 72 ? 21.075 4.278 0.810 1.00 76.38 72 LEU A C 1
ATOM 517 O O . LEU A 1 72 ? 20.210 4.501 1.655 1.00 76.38 72 LEU A O 1
ATOM 521 N N . ARG A 1 73 ? 20.854 4.469 -0.495 1.00 77.44 73 ARG A N 1
ATOM 522 C CA . ARG A 1 73 ? 19.559 4.902 -1.038 1.00 77.44 73 ARG A CA 1
ATOM 523 C C . ARG A 1 73 ? 18.440 3.946 -0.634 1.00 77.44 73 ARG A C 1
ATOM 525 O O . ARG A 1 73 ? 17.418 4.373 -0.109 1.00 77.44 73 ARG A O 1
ATOM 532 N N . VAL A 1 74 ? 18.663 2.648 -0.824 1.00 78.12 74 VAL A N 1
ATOM 533 C CA . VAL A 1 74 ? 17.742 1.581 -0.420 1.00 78.12 74 VAL A CA 1
ATOM 534 C C . VAL A 1 74 ? 17.535 1.568 1.101 1.00 78.12 74 VAL A C 1
ATOM 536 O O . VAL A 1 74 ? 16.397 1.466 1.561 1.00 78.12 74 VAL A O 1
ATOM 539 N N . ALA A 1 75 ? 18.611 1.741 1.879 1.00 79.81 75 ALA A N 1
ATOM 540 C CA . ALA A 1 75 ? 18.563 1.789 3.341 1.00 79.81 75 ALA A CA 1
ATOM 541 C C . ALA A 1 75 ? 17.646 2.885 3.888 1.00 79.81 75 ALA A C 1
ATOM 543 O O . ALA A 1 75 ? 17.029 2.699 4.931 1.00 79.81 75 ALA A O 1
ATOM 544 N N . ILE A 1 76 ? 17.600 4.030 3.208 1.00 79.69 76 ILE A N 1
ATOM 545 C CA . ILE A 1 76 ? 16.864 5.217 3.645 1.00 79.69 76 ILE A CA 1
ATOM 546 C C . ILE A 1 76 ? 15.446 5.220 3.067 1.00 79.69 76 ILE A C 1
ATOM 548 O O . ILE A 1 76 ? 14.485 5.496 3.786 1.00 79.69 76 ILE A O 1
ATOM 552 N N . ALA A 1 77 ? 15.297 4.886 1.783 1.00 82.38 77 ALA A N 1
ATOM 553 C CA . ALA A 1 77 ? 14.017 4.964 1.090 1.00 82.38 77 ALA A CA 1
ATOM 554 C C . ALA A 1 77 ? 12.964 4.024 1.691 1.00 82.38 77 ALA A C 1
ATOM 556 O O . ALA A 1 77 ? 11.817 4.433 1.871 1.00 82.38 77 ALA A O 1
ATOM 557 N N . PHE A 1 78 ? 13.345 2.794 2.054 1.00 80.75 78 PHE A N 1
ATOM 558 C CA . PHE A 1 78 ? 12.397 1.826 2.607 1.00 80.75 78 PHE A CA 1
ATOM 559 C C . PHE A 1 78 ? 11.811 2.260 3.961 1.00 80.75 78 PHE A C 1
ATOM 561 O O . PHE A 1 78 ? 10.588 2.334 4.061 1.00 80.75 78 PHE A O 1
ATOM 568 N N . PRO A 1 79 ? 12.598 2.601 5.002 1.00 84.12 79 PRO A N 1
ATOM 569 C CA . PRO A 1 79 ? 12.049 3.092 6.267 1.00 84.12 79 PRO A CA 1
ATOM 570 C C . PRO A 1 79 ? 11.174 4.333 6.108 1.00 84.12 79 PRO A C 1
ATOM 572 O O . PRO A 1 79 ? 10.111 4.406 6.724 1.00 84.12 79 PRO A O 1
ATOM 575 N N . VAL A 1 80 ? 11.583 5.284 5.258 1.00 85.88 80 VAL A N 1
ATOM 576 C CA . VAL A 1 80 ? 10.772 6.471 4.962 1.00 85.88 80 VAL A CA 1
ATOM 577 C C . VAL A 1 80 ? 9.432 6.042 4.373 1.00 85.88 80 VAL A C 1
ATOM 579 O O . VAL A 1 80 ? 8.396 6.414 4.915 1.00 85.88 80 VAL A O 1
ATOM 582 N N . ALA A 1 81 ? 9.423 5.190 3.344 1.00 85.44 81 ALA A N 1
ATOM 583 C CA . ALA A 1 81 ? 8.190 4.678 2.753 1.00 85.44 81 ALA A CA 1
ATOM 584 C C . ALA A 1 81 ? 7.294 3.965 3.784 1.00 85.44 81 ALA A C 1
ATOM 586 O O . ALA A 1 81 ? 6.094 4.236 3.838 1.00 85.44 81 ALA A O 1
ATOM 587 N N . HIS A 1 82 ? 7.861 3.123 4.654 1.00 87.12 82 HIS A N 1
ATOM 588 C CA . HIS A 1 82 ? 7.111 2.448 5.717 1.00 87.12 82 HIS A CA 1
ATOM 589 C C . HIS A 1 82 ? 6.474 3.437 6.701 1.00 87.12 82 HIS A C 1
ATOM 591 O O . HIS A 1 82 ? 5.298 3.292 7.034 1.00 87.12 82 HIS A O 1
ATOM 597 N N . LEU A 1 83 ? 7.207 4.468 7.134 1.00 87.19 83 LEU A N 1
ATOM 598 C CA . LEU A 1 83 ? 6.673 5.518 8.006 1.00 87.19 83 LEU A CA 1
ATOM 599 C C . LEU A 1 83 ? 5.576 6.331 7.315 1.00 87.19 83 LEU A C 1
ATOM 601 O O . LEU A 1 83 ? 4.583 6.688 7.957 1.00 87.19 83 LEU A O 1
ATOM 605 N N . LEU A 1 84 ? 5.723 6.598 6.013 1.00 87.75 84 LEU A N 1
ATOM 606 C CA . LEU A 1 84 ? 4.708 7.312 5.247 1.00 87.75 84 LEU A CA 1
ATOM 607 C C . LEU A 1 84 ? 3.404 6.511 5.169 1.00 87.75 84 LEU A C 1
ATOM 609 O O . LEU A 1 84 ? 2.330 7.044 5.459 1.00 87.75 84 LEU A O 1
ATOM 613 N N . VAL A 1 85 ? 3.507 5.220 4.841 1.00 88.25 85 VAL A N 1
ATOM 614 C CA . VAL A 1 85 ? 2.365 4.297 4.786 1.00 88.25 85 VAL A CA 1
ATOM 615 C C . VAL A 1 85 ? 1.726 4.140 6.164 1.00 88.25 85 VAL A C 1
ATOM 617 O O . VAL A 1 85 ? 0.511 4.269 6.283 1.00 88.25 85 VAL A O 1
ATOM 620 N N . ALA A 1 86 ? 2.518 3.935 7.218 1.00 88.62 86 ALA A N 1
ATOM 621 C CA . ALA A 1 86 ? 2.004 3.817 8.580 1.00 88.62 86 ALA A CA 1
ATOM 622 C C . ALA A 1 86 ? 1.227 5.070 9.001 1.00 88.62 86 ALA A C 1
ATOM 624 O O . ALA A 1 86 ? 0.120 4.972 9.524 1.00 88.62 86 ALA A O 1
ATOM 625 N N . THR A 1 87 ? 1.752 6.255 8.692 1.00 86.44 87 THR A N 1
ATOM 626 C CA . THR A 1 87 ? 1.070 7.517 8.989 1.00 86.44 87 THR A CA 1
ATOM 627 C C . THR A 1 87 ? -0.238 7.655 8.197 1.00 86.44 87 THR A C 1
ATOM 629 O O . THR A 1 87 ? -1.243 8.111 8.746 1.00 86.44 87 THR A O 1
ATOM 632 N N . LEU A 1 88 ? -0.266 7.228 6.927 1.00 87.00 88 LEU A N 1
ATOM 633 C CA . LEU A 1 88 ? -1.484 7.208 6.110 1.00 87.00 88 LEU A CA 1
ATOM 634 C C . LEU A 1 88 ? -2.551 6.270 6.699 1.00 87.00 88 LEU A C 1
ATOM 636 O O . LEU A 1 88 ? -3.719 6.648 6.782 1.00 87.00 88 LEU A O 1
ATOM 640 N N . VAL A 1 89 ? -2.144 5.082 7.156 1.00 87.12 89 VAL A N 1
ATOM 641 C CA . VAL A 1 89 ? -3.026 4.098 7.804 1.00 87.12 89 VAL A CA 1
ATOM 642 C C . VAL A 1 89 ? -3.578 4.636 9.122 1.00 87.12 89 VAL A C 1
ATOM 644 O O . VAL A 1 89 ? -4.790 4.605 9.323 1.00 87.12 89 VAL A O 1
ATOM 647 N N . LEU A 1 90 ? -2.731 5.196 9.992 1.00 84.31 90 LEU A N 1
ATOM 648 C CA . LEU A 1 90 ? -3.171 5.802 11.256 1.00 84.31 90 LEU A CA 1
ATOM 649 C C . LEU A 1 90 ? -4.220 6.892 11.016 1.00 84.31 90 LEU A C 1
ATOM 651 O O . LEU A 1 90 ? -5.235 6.959 11.704 1.00 84.31 90 LEU A O 1
ATOM 655 N N . LYS A 1 91 ? -4.009 7.710 9.983 1.00 81.88 91 LYS A N 1
ATOM 656 C CA . LYS A 1 91 ? -4.941 8.766 9.589 1.00 81.88 91 LYS A CA 1
ATOM 657 C C . LYS A 1 91 ? -6.268 8.228 9.048 1.00 81.88 91 LYS A C 1
ATOM 659 O O . LYS A 1 91 ? -7.305 8.858 9.247 1.00 81.88 91 LYS A O 1
ATOM 664 N N . ALA A 1 92 ? -6.241 7.086 8.362 1.00 83.81 92 ALA A N 1
ATOM 665 C CA . ALA A 1 92 ? -7.449 6.404 7.912 1.00 83.81 92 ALA A CA 1
ATOM 666 C C . ALA A 1 92 ? -8.263 5.855 9.096 1.00 83.81 92 ALA A C 1
ATOM 668 O O . ALA A 1 92 ? -9.484 6.008 9.103 1.00 83.81 92 ALA A O 1
ATOM 669 N N . VAL A 1 93 ? -7.594 5.292 10.110 1.00 83.56 93 VAL A N 1
ATOM 670 C CA . VAL A 1 93 ? -8.225 4.712 11.311 1.00 83.56 93 VAL A CA 1
ATOM 671 C C . VAL A 1 93 ? -8.835 5.779 12.231 1.00 83.56 93 VAL A C 1
ATOM 673 O O . VAL A 1 93 ? -9.951 5.593 12.704 1.00 83.56 93 VAL A O 1
ATOM 676 N N . ASP A 1 94 ? -8.166 6.918 12.436 1.00 77.62 94 ASP A N 1
ATOM 677 C CA . ASP A 1 94 ? -8.594 8.000 13.354 1.00 77.62 94 ASP A CA 1
ATOM 678 C C . ASP A 1 94 ? -9.837 8.802 12.887 1.00 77.62 94 ASP A C 1
ATOM 680 O O . ASP A 1 94 ? -10.241 9.785 13.501 1.00 77.62 94 ASP A O 1
ATOM 684 N N . GLY A 1 95 ? -10.483 8.413 11.784 1.00 70.19 95 GLY A N 1
ATOM 685 C CA . GLY A 1 95 ? -11.658 9.120 11.258 1.00 70.19 95 GLY A CA 1
ATOM 686 C C . GLY A 1 95 ? -11.325 10.058 10.100 1.00 70.19 95 GLY A C 1
ATOM 687 O O . GLY A 1 95 ? -11.732 11.224 10.063 1.00 70.19 95 GLY A O 1
ATOM 688 N N . GLY A 1 96 ? -10.626 9.519 9.098 1.00 59.56 96 GLY A N 1
ATOM 689 C CA . GLY A 1 96 ? -10.159 10.187 7.879 1.00 59.56 96 GLY A CA 1
ATOM 690 C C . GLY A 1 96 ? -11.208 10.858 6.976 1.00 59.56 96 GLY A C 1
ATOM 691 O O . GLY A 1 96 ? -10.860 11.381 5.920 1.00 59.56 96 GLY A O 1
ATOM 692 N N . GLY A 1 97 ? -12.483 10.916 7.372 1.00 60.75 97 GLY A N 1
ATOM 693 C CA . GLY A 1 97 ? -13.582 11.449 6.559 1.00 60.75 97 GLY A CA 1
ATOM 694 C C . GLY A 1 97 ? -13.472 12.937 6.204 1.00 60.75 97 GLY A C 1
ATOM 695 O O . GLY A 1 97 ? -14.195 13.406 5.326 1.00 60.75 97 GLY A O 1
ATOM 696 N N . ARG A 1 98 ? -12.578 13.697 6.846 1.00 67.12 98 ARG A N 1
ATOM 697 C CA . ARG A 1 98 ? -12.368 15.137 6.601 1.00 67.12 98 ARG A CA 1
ATOM 698 C C . ARG A 1 98 ? -11.118 15.443 5.766 1.00 67.12 98 ARG A C 1
ATOM 700 O O . ARG A 1 98 ? -10.905 16.599 5.420 1.00 67.12 98 ARG A O 1
ATOM 707 N N . ASP A 1 99 ? -10.317 14.429 5.440 1.00 80.12 99 ASP A N 1
ATOM 708 C CA . ASP A 1 99 ? -9.091 14.595 4.663 1.00 80.12 99 ASP A CA 1
ATOM 709 C C . ASP A 1 99 ? -9.334 14.362 3.166 1.00 80.12 99 ASP A C 1
ATOM 711 O O . ASP A 1 99 ? -9.868 13.328 2.763 1.00 80.12 99 ASP A O 1
ATOM 715 N N . TRP A 1 100 ? -8.946 15.325 2.330 1.00 83.50 100 TRP A N 1
ATOM 716 C CA . TRP A 1 100 ? -9.146 15.257 0.882 1.00 83.50 100 TRP A CA 1
ATOM 717 C C . TRP A 1 100 ? -8.346 14.122 0.227 1.00 83.50 100 TRP A C 1
ATOM 719 O O . TRP A 1 100 ? -8.839 13.508 -0.718 1.00 83.50 100 TRP A O 1
ATOM 729 N N . LEU A 1 101 ? -7.155 13.802 0.743 1.00 84.50 101 LEU A N 1
ATOM 730 C CA . LEU A 1 101 ? -6.313 12.735 0.211 1.00 84.50 101 LEU A CA 1
ATOM 731 C C . LEU A 1 101 ? -6.967 11.379 0.466 1.00 84.50 101 LEU A C 1
ATOM 733 O O . LEU A 1 101 ? -7.088 10.566 -0.446 1.00 84.50 101 LEU A O 1
ATOM 737 N N . LEU A 1 102 ? -7.439 11.153 1.695 1.00 85.81 102 LEU A N 1
ATOM 738 C CA . LEU A 1 102 ? -8.130 9.913 2.049 1.00 85.81 102 LEU A CA 1
ATOM 739 C C . LEU A 1 102 ? -9.454 9.771 1.296 1.00 85.81 102 LEU A C 1
ATOM 741 O O . LEU A 1 102 ? -9.794 8.669 0.880 1.00 85.81 102 LEU A O 1
ATOM 745 N N . ARG A 1 103 ? -10.168 10.874 1.041 1.00 86.50 103 ARG A N 1
ATOM 746 C CA . ARG A 1 103 ? -11.350 10.869 0.163 1.00 86.50 103 ARG A CA 1
ATOM 747 C C . ARG A 1 103 ? -11.007 10.471 -1.272 1.00 86.50 103 ARG A C 1
ATOM 749 O O . ARG A 1 103 ? -11.740 9.684 -1.860 1.00 86.50 103 ARG A O 1
ATOM 756 N N . GLY A 1 104 ? -9.897 10.972 -1.819 1.00 88.00 104 GLY A N 1
ATOM 757 C CA . GLY A 1 104 ? -9.402 10.564 -3.138 1.00 88.00 104 GLY A CA 1
ATOM 758 C C . GLY A 1 104 ? -9.047 9.075 -3.188 1.00 88.00 104 GLY A C 1
ATOM 759 O O . GLY A 1 104 ? -9.439 8.367 -4.117 1.00 88.00 104 GLY A O 1
ATOM 760 N N . LEU A 1 105 ? -8.383 8.576 -2.142 1.00 86.56 105 LEU A N 1
ATOM 761 C CA . LEU A 1 105 ? -8.040 7.158 -2.004 1.00 86.56 105 LEU A CA 1
ATOM 762 C C . LEU A 1 105 ? -9.262 6.256 -1.774 1.00 86.56 105 LEU A C 1
ATOM 764 O O . LEU A 1 105 ? -9.243 5.091 -2.157 1.00 86.56 105 LEU A O 1
ATOM 768 N N . ALA A 1 106 ? -10.335 6.791 -1.193 1.00 90.06 106 ALA A N 1
ATOM 769 C CA . ALA A 1 106 ? -11.597 6.088 -0.973 1.00 90.06 106 ALA A CA 1
ATOM 770 C C . ALA A 1 106 ? -12.543 6.121 -2.191 1.00 90.06 106 ALA A C 1
ATOM 772 O O . ALA A 1 106 ? -13.685 5.669 -2.095 1.00 90.06 106 ALA A O 1
ATOM 773 N N . THR A 1 107 ? -12.108 6.653 -3.339 1.00 93.00 107 THR A N 1
ATOM 774 C CA . THR A 1 107 ? -12.917 6.614 -4.565 1.00 93.00 107 THR A CA 1
ATOM 775 C C . THR A 1 107 ? -13.139 5.170 -5.036 1.00 93.00 107 THR A C 1
ATOM 777 O O . THR A 1 107 ? -12.239 4.336 -4.901 1.00 93.00 107 THR A O 1
ATOM 780 N N . PRO A 1 108 ? -14.295 4.847 -5.653 1.00 91.94 108 PRO A N 1
ATOM 781 C CA . PRO A 1 108 ? -14.576 3.491 -6.131 1.00 91.94 108 PRO A CA 1
ATOM 782 C C . PRO A 1 108 ? -13.501 2.940 -7.073 1.00 91.94 108 PRO A C 1
ATOM 784 O O . PRO A 1 108 ? -13.172 1.760 -7.006 1.00 91.94 108 PRO A O 1
ATOM 787 N N . ALA A 1 109 ? -12.921 3.800 -7.917 1.00 91.69 109 ALA A N 1
ATOM 788 C CA . ALA A 1 109 ? -11.839 3.431 -8.823 1.00 91.69 109 ALA A CA 1
ATOM 789 C C . ALA A 1 109 ? -10.563 3.033 -8.066 1.00 91.69 109 ALA A C 1
ATOM 791 O O . ALA A 1 109 ? -9.978 1.996 -8.363 1.00 91.69 109 ALA A O 1
ATOM 792 N N . MET A 1 110 ? -10.151 3.809 -7.060 1.00 92.06 110 MET A N 1
ATOM 793 C CA . MET A 1 110 ? -8.950 3.498 -6.284 1.00 92.06 110 MET A CA 1
ATOM 794 C C . MET A 1 110 ? -9.138 2.247 -5.420 1.00 92.06 110 MET A C 1
ATOM 796 O O . MET A 1 110 ? -8.249 1.401 -5.358 1.00 92.06 110 MET A O 1
ATOM 800 N N . VAL A 1 111 ? -10.319 2.074 -4.819 1.00 91.62 111 VAL A N 1
ATOM 801 C CA . VAL A 1 111 ? -10.674 0.845 -4.092 1.00 91.62 111 VAL A CA 1
ATOM 802 C C . VAL A 1 111 ? -10.644 -0.367 -5.027 1.00 91.62 111 VAL A C 1
ATOM 804 O O . VAL A 1 111 ? -10.131 -1.421 -4.653 1.00 91.62 111 VAL A O 1
ATOM 807 N N . TRP A 1 112 ? -11.146 -0.219 -6.256 1.00 90.94 112 TRP A N 1
ATOM 808 C CA . TRP A 1 112 ? -11.099 -1.269 -7.273 1.00 90.94 112 TRP A CA 1
ATOM 809 C C . TRP A 1 112 ? -9.663 -1.628 -7.676 1.00 90.94 112 TRP A C 1
ATOM 811 O O . TRP A 1 112 ? -9.325 -2.809 -7.705 1.00 90.94 112 TRP A O 1
ATOM 821 N N . ILE A 1 113 ? -8.798 -0.634 -7.904 1.00 91.00 113 ILE A N 1
ATOM 822 C CA . ILE A 1 113 ? -7.369 -0.853 -8.187 1.00 91.00 113 ILE A CA 1
ATOM 823 C C . ILE A 1 113 ? -6.685 -1.551 -7.005 1.00 91.00 113 ILE A C 1
ATOM 825 O O . ILE A 1 113 ? -5.943 -2.510 -7.203 1.00 91.00 113 ILE A O 1
ATOM 829 N N . GLY A 1 114 ? -6.965 -1.118 -5.772 1.00 89.06 114 GLY A N 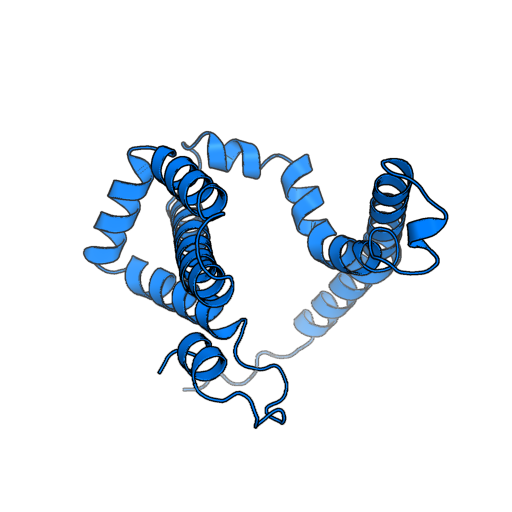1
ATOM 830 C CA . GLY A 1 114 ? -6.438 -1.746 -4.560 1.00 89.06 114 GLY A CA 1
ATOM 831 C C . GLY A 1 114 ? -6.855 -3.212 -4.437 1.00 89.06 114 GLY A C 1
ATOM 832 O O . GLY A 1 114 ? -6.018 -4.067 -4.155 1.00 89.06 114 GLY A O 1
ATOM 833 N N . ALA A 1 115 ? -8.118 -3.526 -4.734 1.00 89.62 115 ALA A N 1
ATOM 834 C CA . ALA A 1 115 ? -8.610 -4.901 -4.776 1.00 89.62 115 ALA A CA 1
ATOM 835 C C . ALA A 1 115 ? -7.952 -5.734 -5.889 1.00 89.62 115 ALA A C 1
ATOM 837 O O . ALA A 1 115 ? -7.775 -6.937 -5.725 1.00 89.62 115 ALA A O 1
ATOM 838 N N . LEU A 1 116 ? -7.573 -5.100 -7.001 1.00 91.38 116 LEU A N 1
ATOM 839 C CA . LEU A 1 116 ? -6.905 -5.748 -8.126 1.00 91.38 116 LEU A CA 1
ATOM 840 C C . LEU A 1 116 ? -5.392 -5.921 -7.921 1.00 91.38 116 LEU A C 1
ATOM 842 O O . LEU A 1 116 ? -4.769 -6.682 -8.657 1.00 91.38 116 LEU A O 1
ATOM 846 N N . SER A 1 117 ? -4.798 -5.229 -6.945 1.00 90.25 117 SER A N 1
ATOM 847 C CA . SER A 1 117 ? -3.344 -5.082 -6.778 1.00 90.25 117 SER A CA 1
ATOM 848 C C . SER A 1 117 ? -2.569 -6.401 -6.797 1.00 90.25 117 SER A C 1
ATOM 850 O O . SER A 1 117 ? -1.534 -6.485 -7.456 1.00 90.25 117 SER A O 1
ATOM 852 N N . TYR A 1 118 ? -3.086 -7.443 -6.143 1.00 88.94 118 TYR A N 1
ATOM 853 C CA . TYR A 1 118 ? -2.454 -8.760 -6.124 1.00 88.94 118 TYR A CA 1
ATOM 854 C C . TYR A 1 118 ? -2.415 -9.398 -7.518 1.00 88.94 118 TYR A C 1
ATOM 856 O O . TYR A 1 118 ? -1.351 -9.763 -8.019 1.00 88.94 118 TYR A O 1
ATOM 864 N N . SER A 1 119 ? -3.571 -9.479 -8.178 1.00 91.38 119 SER A N 1
ATOM 865 C CA . SER A 1 119 ? -3.664 -9.977 -9.551 1.00 91.38 119 SER A CA 1
ATOM 866 C C . SER A 1 119 ? -2.830 -9.121 -10.516 1.00 91.38 119 SER A C 1
ATOM 868 O O . SER A 1 119 ? -2.168 -9.658 -11.400 1.00 91.38 119 SER A O 1
ATOM 870 N N . LEU A 1 120 ? -2.807 -7.798 -10.339 1.00 89.75 120 LEU A N 1
ATOM 871 C CA . LEU A 1 120 ? -2.033 -6.887 -11.180 1.00 89.75 120 LEU A CA 1
ATOM 872 C C . LEU A 1 120 ? -0.526 -7.118 -11.042 1.00 89.75 120 LEU A C 1
ATOM 874 O O . LEU A 1 120 ? 0.157 -7.219 -12.056 1.00 89.75 120 LEU A O 1
ATOM 878 N N . TYR A 1 121 ? -0.028 -7.280 -9.815 1.00 86.81 121 TYR A N 1
ATOM 879 C CA . TYR A 1 121 ? 1.375 -7.596 -9.546 1.00 86.81 121 TYR A CA 1
ATOM 880 C C . TYR A 1 121 ? 1.829 -8.872 -10.272 1.00 86.81 121 TYR A C 1
ATOM 882 O O . TYR A 1 121 ? 2.897 -8.888 -10.885 1.00 86.81 121 TYR A O 1
ATOM 890 N N . LEU A 1 122 ? 0.992 -9.917 -10.267 1.00 87.19 122 LEU A N 1
ATOM 891 C CA . LEU A 1 122 ? 1.290 -11.181 -10.946 1.00 87.19 122 LEU A CA 1
ATOM 892 C C . LEU A 1 122 ? 1.413 -11.023 -12.465 1.00 87.19 122 LEU A C 1
ATOM 894 O O . LEU A 1 122 ? 2.338 -11.567 -13.062 1.00 87.19 122 LEU A O 1
ATOM 898 N N . TRP A 1 123 ? 0.495 -10.287 -13.097 1.00 88.94 123 TRP A N 1
ATOM 899 C CA . TRP A 1 123 ? 0.474 -10.127 -14.556 1.00 88.94 123 TRP A CA 1
ATOM 900 C C . TRP A 1 123 ? 1.416 -9.035 -15.067 1.00 88.94 123 TRP A C 1
ATOM 902 O O . TRP A 1 123 ? 1.796 -9.060 -16.235 1.00 88.94 123 TRP A O 1
ATOM 912 N N . GLN A 1 124 ? 1.850 -8.118 -14.203 1.00 86.12 124 GLN A N 1
ATOM 913 C CA . GLN A 1 124 ? 2.838 -7.099 -14.540 1.00 86.12 124 GLN A CA 1
ATOM 914 C C . GLN A 1 124 ? 4.206 -7.725 -14.866 1.00 86.12 124 GLN A C 1
ATOM 916 O O . GLN A 1 124 ? 4.810 -7.394 -15.882 1.00 86.12 124 GLN A O 1
ATOM 921 N N . GLN A 1 125 ? 4.691 -8.679 -14.068 1.00 83.50 125 GLN A N 1
ATOM 922 C CA . GLN A 1 125 ? 6.008 -9.297 -14.287 1.00 83.50 125 GLN A CA 1
ATOM 923 C C . GLN A 1 125 ? 6.199 -9.913 -15.694 1.00 83.50 125 GLN A C 1
ATOM 925 O O . GLN A 1 125 ? 7.175 -9.557 -16.361 1.00 83.50 125 GLN A O 1
ATOM 930 N N . PRO A 1 126 ? 5.291 -10.771 -16.204 1.00 81.06 126 PRO A N 1
ATOM 931 C CA . PRO A 1 126 ? 5.433 -11.384 -17.524 1.00 81.06 126 PRO A CA 1
ATOM 932 C C . PRO A 1 126 ? 5.028 -10.478 -18.695 1.00 81.06 126 PRO A C 1
ATOM 934 O O . PRO A 1 126 ? 5.229 -10.862 -19.837 1.00 81.06 126 PRO A O 1
ATOM 937 N N . LEU A 1 127 ? 4.405 -9.319 -18.473 1.00 80.25 127 LEU A N 1
ATOM 938 C CA . LEU A 1 127 ? 3.928 -8.471 -19.578 1.00 80.25 127 LEU A CA 1
ATOM 939 C C . LEU A 1 127 ? 4.653 -7.134 -19.666 1.00 80.25 127 LEU A C 1
ATOM 941 O O . LEU A 1 127 ? 4.732 -6.568 -20.746 1.00 80.25 127 LEU A O 1
ATOM 945 N N . THR A 1 128 ? 5.212 -6.630 -18.571 1.00 73.56 128 THR A N 1
ATOM 946 C CA . THR A 1 128 ? 5.968 -5.368 -18.571 1.00 73.56 128 THR A CA 1
ATOM 947 C C . THR A 1 128 ? 7.442 -5.543 -18.213 1.00 73.56 128 THR A C 1
ATOM 949 O O . THR A 1 128 ? 8.210 -4.607 -18.395 1.00 73.56 128 THR A O 1
ATOM 952 N N . GLY A 1 129 ? 7.846 -6.700 -17.679 1.00 69.06 129 GLY A N 1
ATOM 953 C CA . GLY A 1 129 ? 9.257 -7.014 -17.430 1.00 69.06 129 GLY A CA 1
ATOM 954 C C . GLY A 1 129 ? 9.990 -7.499 -18.685 1.00 69.06 129 GLY A C 1
ATOM 955 O O . GLY A 1 129 ? 9.371 -7.731 -19.722 1.00 69.06 129 GLY A O 1
ATOM 956 N N . GLU A 1 130 ? 11.295 -7.757 -18.565 1.00 65.12 130 GLU A N 1
ATOM 957 C CA . GLU A 1 130 ? 12.195 -8.264 -19.629 1.00 65.12 130 GLU A CA 1
ATOM 958 C C . GLU A 1 130 ? 11.874 -9.691 -20.125 1.00 65.12 130 GLU A C 1
ATOM 960 O O . GLU A 1 130 ? 12.680 -10.370 -20.761 1.00 65.12 130 GLU A O 1
ATOM 965 N N . SER A 1 131 ? 10.687 -10.194 -19.817 1.00 65.69 131 SER A N 1
ATOM 966 C CA . SER A 1 131 ? 10.212 -11.463 -20.341 1.00 65.69 131 SER A CA 1
ATOM 967 C C . SER A 1 131 ? 9.960 -11.370 -21.853 1.00 65.69 131 SER A C 1
ATOM 969 O O . SER A 1 131 ? 9.607 -10.317 -22.389 1.00 65.69 131 SER A O 1
ATOM 971 N N . ARG A 1 132 ? 10.050 -12.511 -22.548 1.00 63.09 132 ARG A N 1
ATOM 972 C CA . ARG A 1 132 ? 9.749 -12.602 -23.990 1.00 63.09 132 ARG A CA 1
ATOM 973 C C . ARG A 1 132 ? 8.339 -12.126 -24.356 1.00 63.09 132 ARG A C 1
ATOM 975 O O . ARG A 1 132 ? 8.112 -11.760 -25.498 1.00 63.09 132 ARG A O 1
ATOM 982 N N . MET A 1 133 ? 7.389 -12.158 -23.420 1.00 63.16 133 MET A N 1
ATOM 983 C CA . MET A 1 133 ? 6.029 -11.654 -23.639 1.00 63.16 133 MET A CA 1
ATOM 984 C C . MET A 1 133 ? 5.957 -10.125 -23.522 1.00 63.16 133 MET A C 1
ATOM 986 O O . MET A 1 133 ? 5.195 -9.504 -24.259 1.00 63.16 133 MET A O 1
ATOM 990 N N . GLY A 1 134 ? 6.781 -9.511 -22.667 1.00 63.28 134 GLY A N 1
ATOM 991 C CA . GLY A 1 134 ? 6.856 -8.056 -22.530 1.00 63.28 134 GLY A CA 1
ATOM 992 C C . GLY A 1 134 ? 7.527 -7.345 -23.703 1.00 63.28 134 GLY A C 1
ATOM 993 O O . GLY A 1 134 ? 7.178 -6.209 -24.002 1.00 63.28 134 GLY A O 1
ATOM 994 N N . THR A 1 135 ? 8.417 -8.016 -24.438 1.00 63.12 135 THR A N 1
ATOM 995 C CA . THR A 1 135 ? 9.016 -7.463 -25.667 1.00 63.12 135 THR A CA 1
ATOM 996 C C . THR A 1 135 ? 8.085 -7.518 -26.882 1.00 63.12 135 THR A C 1
ATOM 998 O O . THR A 1 135 ? 8.299 -6.779 -27.840 1.00 63.12 135 THR A O 1
ATOM 1001 N N . LEU A 1 136 ? 7.039 -8.355 -26.852 1.00 69.50 136 LEU A N 1
ATOM 1002 C CA . LEU A 1 136 ? 6.036 -8.450 -27.924 1.00 69.50 136 LEU A CA 1
ATOM 1003 C C . LEU A 1 136 ? 5.017 -7.305 -27.889 1.00 69.50 136 LEU A C 1
ATOM 1005 O O . LEU A 1 136 ? 4.419 -6.983 -28.914 1.00 69.50 136 LEU A O 1
ATOM 1009 N N . LEU A 1 137 ? 4.800 -6.701 -26.719 1.00 73.25 137 LEU A N 1
ATOM 1010 C CA . LEU A 1 137 ? 3.838 -5.624 -26.517 1.00 73.25 137 LEU A CA 1
ATOM 1011 C C . LEU A 1 137 ? 4.574 -4.373 -26.036 1.00 73.25 137 LEU A C 1
ATOM 1013 O O . LEU A 1 137 ? 5.051 -4.303 -24.908 1.00 73.25 137 LEU A O 1
ATOM 1017 N N . GLY A 1 138 ? 4.640 -3.355 -26.891 1.00 77.75 138 GLY A N 1
ATOM 1018 C CA . GLY A 1 138 ? 5.165 -2.049 -26.503 1.00 77.75 138 GLY A CA 1
ATOM 1019 C C . GLY A 1 138 ? 4.264 -1.348 -25.483 1.00 77.75 138 GLY A C 1
ATOM 1020 O O . GLY A 1 138 ? 3.060 -1.611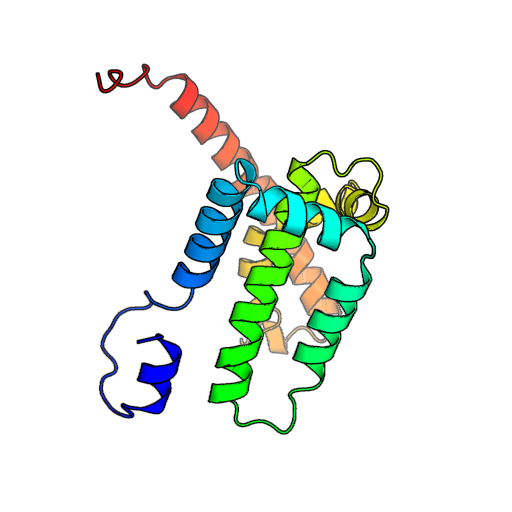 -25.390 1.00 77.75 138 GLY A O 1
ATOM 1021 N N . PHE A 1 139 ? 4.837 -0.410 -24.735 1.00 80.25 139 PHE A N 1
ATOM 1022 C CA . PHE A 1 139 ? 4.049 0.530 -23.943 1.00 80.25 139 PHE A CA 1
ATOM 1023 C C . PHE A 1 139 ? 3.173 1.402 -24.867 1.00 80.25 139 PHE A C 1
ATOM 1025 O O . PHE A 1 139 ? 3.669 1.842 -25.905 1.00 80.25 139 PHE A O 1
ATOM 1032 N N . PRO A 1 140 ? 1.896 1.684 -24.532 1.00 85.31 140 PRO A N 1
ATOM 1033 C CA . PRO A 1 140 ? 1.158 1.305 -23.317 1.00 85.31 140 PRO A CA 1
ATOM 1034 C C . PRO A 1 140 ? 0.342 0.004 -23.443 1.00 85.31 140 PRO A C 1
ATOM 1036 O O . PRO A 1 140 ? -0.392 -0.358 -22.522 1.00 85.31 140 PRO A O 1
ATOM 1039 N N . ALA A 1 141 ? 0.426 -0.695 -24.579 1.00 85.88 141 ALA A N 1
ATOM 1040 C CA . ALA A 1 141 ? -0.386 -1.878 -24.852 1.00 85.88 141 ALA A CA 1
ATOM 1041 C C . ALA A 1 141 ? -0.109 -3.016 -23.858 1.00 85.88 141 ALA A C 1
ATOM 1043 O O . ALA A 1 141 ? -1.050 -3.654 -23.388 1.00 85.88 141 ALA A O 1
ATOM 1044 N N . ASN A 1 142 ? 1.152 -3.230 -23.470 1.00 87.25 142 ASN A N 1
ATOM 1045 C CA . ASN A 1 142 ? 1.509 -4.214 -22.444 1.00 87.25 142 ASN A CA 1
ATOM 1046 C C . ASN A 1 142 ? 0.805 -3.986 -21.100 1.00 87.25 142 ASN A C 1
ATOM 1048 O O . ASN A 1 142 ? 0.305 -4.935 -20.499 1.00 87.25 142 ASN A O 1
ATOM 1052 N N . LEU A 1 143 ? 0.721 -2.734 -20.651 1.00 86.56 143 LEU A N 1
ATOM 1053 C CA . LEU A 1 143 ? 0.066 -2.363 -19.405 1.00 86.56 143 LEU A CA 1
ATOM 1054 C C . LEU A 1 143 ? -1.442 -2.603 -19.487 1.00 86.56 143 LEU A C 1
ATOM 1056 O O . LEU A 1 143 ? -2.022 -3.172 -18.566 1.00 86.56 143 LEU A O 1
ATOM 1060 N N . LEU A 1 144 ? -2.077 -2.219 -20.597 1.00 90.00 144 LEU A N 1
ATOM 1061 C CA . LEU A 1 144 ? -3.508 -2.453 -20.802 1.00 90.00 144 LEU A CA 1
ATOM 1062 C C . LEU A 1 144 ? -3.839 -3.949 -20.810 1.00 90.00 144 LEU A C 1
ATOM 1064 O O . LEU A 1 144 ? -4.808 -4.368 -20.177 1.00 90.00 144 LEU A O 1
ATOM 1068 N N . VAL A 1 145 ? -3.009 -4.761 -21.469 1.00 89.06 145 VAL A N 1
ATOM 1069 C CA . VAL A 1 145 ? -3.159 -6.222 -21.477 1.00 89.06 145 VAL A CA 1
ATOM 1070 C C . VAL A 1 145 ? -2.917 -6.802 -20.083 1.00 89.06 145 VAL A C 1
ATOM 1072 O O . VAL A 1 145 ? -3.689 -7.651 -19.646 1.00 89.06 145 VAL A O 1
ATOM 1075 N N . ALA A 1 146 ? -1.922 -6.311 -19.340 1.00 89.31 146 ALA A N 1
ATOM 1076 C CA . ALA A 1 146 ? -1.675 -6.740 -17.964 1.00 89.31 146 ALA A CA 1
ATOM 1077 C C . ALA A 1 146 ? -2.866 -6.438 -17.048 1.00 89.31 146 ALA A C 1
ATOM 1079 O O . ALA A 1 146 ? -3.307 -7.316 -16.307 1.00 89.31 146 ALA A O 1
ATOM 1080 N N . VAL A 1 147 ? -3.445 -5.239 -17.149 1.00 90.81 147 VAL A N 1
ATOM 1081 C CA . VAL A 1 147 ? -4.653 -4.856 -16.403 1.00 90.81 147 VAL A CA 1
ATOM 1082 C C . VAL A 1 147 ? -5.845 -5.726 -16.805 1.00 90.81 147 VAL A C 1
ATOM 1084 O O . VAL A 1 147 ? -6.587 -6.181 -15.935 1.00 90.81 147 VAL A O 1
ATOM 1087 N N . ALA A 1 148 ? -6.022 -6.014 -18.097 1.00 91.62 148 ALA A N 1
ATOM 1088 C CA . ALA A 1 148 ? -7.099 -6.877 -18.576 1.00 91.62 148 ALA A CA 1
ATOM 1089 C C . ALA A 1 148 ? -6.960 -8.320 -18.058 1.00 91.62 148 ALA A C 1
ATOM 1091 O O . ALA A 1 148 ? -7.930 -8.893 -17.554 1.00 91.62 148 ALA A O 1
ATOM 1092 N N . CYS A 1 149 ? -5.756 -8.895 -18.117 1.00 91.19 149 CYS A N 1
ATOM 1093 C CA . CYS A 1 149 ? -5.459 -10.220 -17.572 1.00 91.19 149 CYS A CA 1
ATOM 1094 C C . CYS A 1 149 ? -5.645 -10.261 -16.052 1.00 91.19 149 CYS A C 1
ATOM 1096 O O . CYS A 1 149 ? -6.266 -11.191 -15.532 1.00 91.19 149 CYS A O 1
ATOM 1098 N N . ALA A 1 150 ? -5.191 -9.226 -15.343 1.00 91.88 150 ALA A N 1
ATOM 1099 C CA . ALA A 1 150 ? -5.403 -9.082 -13.911 1.00 91.88 150 ALA A CA 1
ATOM 1100 C C . ALA A 1 150 ? -6.894 -9.044 -13.569 1.00 91.88 150 ALA A C 1
ATOM 1102 O O . ALA A 1 150 ? -7.338 -9.787 -12.696 1.00 91.88 150 ALA A O 1
ATOM 1103 N N . ALA A 1 151 ? -7.691 -8.241 -14.283 1.00 92.31 151 ALA A N 1
ATOM 1104 C CA . ALA A 1 151 ? -9.134 -8.160 -14.071 1.00 92.31 151 ALA A CA 1
ATOM 1105 C C . ALA A 1 151 ? -9.813 -9.510 -14.339 1.00 92.31 151 ALA A C 1
ATOM 1107 O O . ALA A 1 151 ? -10.625 -9.972 -13.533 1.00 92.31 151 ALA A O 1
ATOM 1108 N N . ALA A 1 152 ? -9.446 -10.186 -15.430 1.00 92.75 152 ALA A N 1
ATOM 1109 C CA . ALA A 1 152 ? -9.967 -11.510 -15.751 1.00 92.75 152 ALA A CA 1
ATOM 1110 C C . ALA A 1 152 ? -9.631 -12.536 -14.654 1.00 92.75 152 ALA A C 1
ATOM 1112 O O . ALA A 1 152 ? -10.518 -13.271 -14.217 1.00 92.75 152 ALA A O 1
ATOM 1113 N N . SER A 1 153 ? -8.386 -12.552 -14.175 1.00 91.88 153 SER A N 1
ATOM 1114 C CA . SER A 1 153 ? -7.921 -13.411 -13.080 1.00 91.88 153 SER A CA 1
ATOM 1115 C C . SER A 1 153 ? -8.674 -13.129 -11.778 1.00 91.88 153 SER A C 1
ATOM 1117 O O . SER A 1 153 ? -9.222 -14.044 -11.156 1.00 91.88 153 SER A O 1
ATOM 1119 N N . TYR A 1 154 ? -8.795 -11.854 -11.407 1.00 91.44 154 TYR A N 1
ATOM 1120 C CA . TYR A 1 154 ? -9.474 -11.432 -10.189 1.00 91.44 154 TYR A CA 1
ATOM 1121 C C . TYR A 1 154 ? -10.938 -11.877 -10.169 1.00 91.44 154 TYR A C 1
ATOM 1123 O O . TYR A 1 154 ? -11.408 -12.485 -9.205 1.00 91.44 154 TYR A O 1
ATOM 1131 N N . TYR A 1 155 ? -11.678 -11.630 -11.252 1.00 91.88 155 TYR A N 1
ATOM 1132 C CA . TYR A 1 155 ? -13.102 -11.954 -11.290 1.00 91.88 155 TYR A CA 1
ATOM 1133 C C . TYR A 1 155 ? -13.391 -13.444 -11.473 1.00 91.88 155 TYR A C 1
ATOM 1135 O O . TYR A 1 155 ? -14.397 -13.922 -10.942 1.00 91.88 155 TYR A O 1
ATOM 1143 N N . ARG A 1 156 ? -12.541 -14.180 -12.203 1.00 91.69 156 ARG A N 1
ATOM 1144 C CA . ARG A 1 156 ? -12.774 -15.602 -12.509 1.00 91.69 156 ARG A CA 1
ATOM 1145 C C . ARG A 1 156 ? -12.170 -16.560 -11.491 1.00 91.69 156 ARG A C 1
ATOM 1147 O O . ARG A 1 156 ? -12.694 -17.659 -11.344 1.00 91.69 156 ARG A O 1
ATOM 1154 N N . VAL A 1 157 ? -11.102 -16.169 -10.799 1.00 90.50 157 VAL A N 1
ATOM 1155 C CA . VAL A 1 157 ? -10.345 -17.064 -9.914 1.00 90.50 157 VAL A CA 1
ATOM 1156 C C . VAL A 1 157 ? -10.336 -16.541 -8.486 1.00 90.50 157 VAL A C 1
ATOM 1158 O O . VAL A 1 157 ? -10.844 -17.206 -7.583 1.00 90.50 157 VAL A O 1
ATOM 1161 N N . GLU A 1 158 ? -9.827 -15.329 -8.278 1.00 88.94 158 GLU A N 1
ATOM 1162 C CA . GLU A 1 158 ? -9.586 -14.795 -6.935 1.00 88.94 158 GLU A CA 1
ATOM 1163 C C . GLU A 1 158 ? -10.892 -14.572 -6.159 1.00 88.94 158 GLU A C 1
ATOM 1165 O O . GLU A 1 158 ? -11.100 -15.128 -5.079 1.00 88.94 158 GLU A O 1
ATOM 1170 N N . ARG A 1 159 ? -11.841 -13.834 -6.742 1.00 88.19 159 ARG A N 1
ATOM 1171 C CA . ARG A 1 159 ? -13.137 -13.529 -6.126 1.00 88.19 159 ARG A CA 1
ATOM 1172 C C . ARG A 1 159 ? -13.965 -14.778 -5.779 1.00 88.19 159 ARG A C 1
ATOM 1174 O O . ARG A 1 159 ? -14.498 -14.827 -4.665 1.00 88.19 159 ARG A O 1
ATOM 1181 N N . PRO A 1 160 ? -14.128 -15.791 -6.655 1.00 87.62 160 PRO A N 1
ATOM 1182 C CA . PRO A 1 160 ? -14.839 -17.010 -6.276 1.00 87.62 160 PRO A CA 1
ATOM 1183 C C . PRO A 1 160 ? -14.076 -17.845 -5.242 1.00 87.62 160 PRO A C 1
ATOM 1185 O O . PRO A 1 160 ? -14.719 -18.410 -4.356 1.00 87.62 160 PRO A O 1
ATOM 1188 N N . ALA A 1 161 ? -12.741 -17.895 -5.296 1.00 88.62 161 ALA A N 1
ATOM 1189 C CA . ALA A 1 161 ? -11.942 -18.580 -4.282 1.00 88.62 161 ALA A CA 1
ATOM 1190 C C . ALA A 1 161 ? -12.119 -17.939 -2.896 1.00 88.62 161 ALA A C 1
ATOM 1192 O O . ALA A 1 161 ? -12.398 -18.646 -1.927 1.00 88.62 161 ALA A O 1
ATOM 1193 N N . LEU A 1 162 ? -12.068 -16.606 -2.805 1.00 85.94 162 LEU A N 1
ATOM 1194 C CA . LEU A 1 162 ? -12.313 -15.865 -1.563 1.00 85.94 162 LEU A CA 1
ATOM 1195 C C . LEU A 1 162 ? -13.711 -16.141 -0.995 1.00 85.94 162 LEU A C 1
ATOM 1197 O O . LEU A 1 162 ? -13.848 -16.423 0.193 1.00 85.94 162 LEU A O 1
ATOM 1201 N N . ARG A 1 163 ? -14.745 -16.159 -1.847 1.00 88.56 163 ARG A N 1
ATOM 1202 C CA . ARG A 1 163 ? -16.118 -16.503 -1.432 1.00 88.56 163 ARG A CA 1
ATOM 1203 C C . ARG A 1 163 ? -16.230 -17.927 -0.891 1.00 88.56 163 ARG A C 1
ATOM 1205 O O . ARG A 1 163 ? -16.961 -18.158 0.068 1.00 88.56 163 ARG A O 1
ATOM 1212 N N . ARG A 1 164 ? -15.531 -18.894 -1.497 1.00 88.38 164 ARG A N 1
ATOM 1213 C CA . ARG A 1 164 ? -15.501 -20.280 -1.003 1.00 88.38 164 ARG A CA 1
ATOM 1214 C C . ARG A 1 164 ? -14.805 -20.365 0.354 1.00 88.38 164 ARG A C 1
ATOM 1216 O O . ARG A 1 164 ? -15.346 -21.002 1.248 1.00 88.38 164 ARG A O 1
ATOM 1223 N N . ARG A 1 165 ? -13.670 -19.680 0.532 1.00 86.44 165 ARG A N 1
ATOM 1224 C CA . ARG A 1 165 ? -12.954 -19.629 1.820 1.00 86.44 165 ARG A CA 1
ATOM 1225 C C . ARG A 1 165 ? -13.817 -19.028 2.929 1.00 86.44 165 ARG A C 1
ATOM 1227 O O . ARG A 1 165 ? -13.967 -19.663 3.961 1.00 86.44 165 ARG A O 1
ATOM 1234 N N . GLN A 1 166 ? -14.480 -17.897 2.677 1.00 87.69 166 GLN A N 1
ATOM 1235 C CA . GLN A 1 166 ? -15.389 -17.270 3.649 1.00 87.69 166 GLN A CA 1
ATOM 1236 C C . GLN A 1 166 ? -16.517 -18.208 4.101 1.00 87.69 166 GLN A C 1
ATOM 1238 O O . GLN A 1 166 ? -16.866 -18.231 5.277 1.00 87.69 166 GLN A O 1
ATOM 1243 N N . ARG A 1 167 ? -17.069 -19.017 3.186 1.00 86.06 167 ARG A N 1
ATOM 1244 C CA . ARG A 1 167 ? -18.072 -20.035 3.537 1.00 86.06 167 ARG A CA 1
ATOM 1245 C C . ARG A 1 167 ? -17.490 -21.145 4.409 1.00 86.06 167 ARG A C 1
ATOM 1247 O O . ARG A 1 167 ? -18.164 -21.590 5.324 1.00 86.06 167 ARG A O 1
ATOM 1254 N N . LEU A 1 168 ? -16.266 -21.590 4.133 1.00 87.06 168 LEU A N 1
ATOM 1255 C CA . LEU A 1 168 ? -15.596 -22.615 4.938 1.00 87.06 168 LEU A CA 1
ATOM 1256 C C . LEU A 1 168 ? -15.232 -22.099 6.334 1.00 87.06 168 LEU A C 1
ATOM 1258 O O . LEU A 1 168 ? -15.407 -22.825 7.305 1.00 87.06 168 LEU A O 1
ATOM 1262 N N . ASP A 1 169 ? -14.783 -20.848 6.448 1.00 86.12 169 ASP A N 1
ATOM 1263 C CA . ASP A 1 169 ? -14.483 -20.231 7.743 1.00 86.12 169 ASP A CA 1
ATOM 1264 C C . ASP A 1 169 ? -15.754 -20.004 8.574 1.00 86.12 169 ASP A C 1
ATOM 1266 O O . ASP A 1 169 ? -15.728 -20.210 9.781 1.00 86.12 169 ASP A O 1
ATOM 1270 N N . ALA A 1 170 ? -16.891 -19.688 7.943 1.00 84.44 170 ALA A N 1
ATOM 1271 C CA . ALA A 1 170 ? -18.184 -19.618 8.632 1.00 84.44 170 ALA A CA 1
ATOM 1272 C C . ALA A 1 170 ? -18.671 -20.981 9.165 1.00 84.44 170 ALA A C 1
ATOM 1274 O O . ALA A 1 170 ? -19.478 -21.029 10.088 1.00 84.44 170 ALA A O 1
ATOM 1275 N N . LEU A 1 171 ? -18.194 -22.084 8.581 1.00 81.44 171 LEU A N 1
ATOM 1276 C CA . LEU A 1 171 ? -18.500 -23.448 9.019 1.00 81.44 171 LEU A CA 1
ATOM 1277 C C . LEU A 1 171 ? -17.492 -23.981 10.047 1.00 81.44 171 LEU A C 1
ATOM 1279 O O . LEU A 1 171 ? -17.705 -25.062 10.596 1.00 81.44 171 LEU A O 1
ATOM 1283 N N . ARG A 1 172 ? -16.396 -23.258 10.316 1.00 81.25 172 ARG A N 1
ATOM 1284 C CA . ARG A 1 172 ? -15.449 -23.642 11.363 1.00 81.25 172 ARG A CA 1
ATOM 1285 C C . ARG A 1 172 ? -16.060 -23.316 12.729 1.00 81.25 172 ARG A C 1
ATOM 1287 O O . ARG A 1 172 ? -16.353 -22.148 12.983 1.00 81.25 172 ARG A O 1
ATOM 1294 N N . PRO A 1 173 ? -16.242 -24.306 13.622 1.00 74.75 173 PRO A N 1
ATOM 1295 C CA . PRO A 1 173 ? -16.639 -24.020 14.993 1.00 74.75 173 PRO A CA 1
ATOM 1296 C C . PRO A 1 173 ? -15.581 -23.121 15.640 1.00 74.75 173 PRO A C 1
ATOM 1298 O O . PRO A 1 173 ? -14.385 -23.292 15.385 1.00 74.75 173 PRO A O 1
ATOM 1301 N N . ALA A 1 174 ? -16.022 -22.149 16.444 1.00 71.31 174 ALA A N 1
ATOM 1302 C CA . ALA A 1 174 ? -15.123 -21.274 17.185 1.00 71.31 174 ALA A CA 1
ATOM 1303 C C . ALA A 1 174 ? -14.130 -22.144 17.967 1.00 71.31 174 ALA A C 1
ATOM 1305 O O . ALA A 1 174 ? -14.533 -22.959 18.799 1.00 71.31 174 ALA A O 1
ATOM 1306 N N . GLY A 1 175 ? -12.840 -22.022 17.642 1.00 67.38 175 GLY A N 1
ATOM 1307 C CA . GLY A 1 175 ? -11.789 -22.705 18.388 1.00 67.38 175 GLY A CA 1
ATOM 1308 C C . GLY A 1 175 ? -11.876 -22.329 19.872 1.00 67.38 175 GLY A C 1
ATOM 1309 O O . GLY A 1 175 ? -12.356 -21.234 20.182 1.00 67.38 175 GLY A O 1
ATOM 1310 N N . PRO A 1 176 ? -11.456 -23.218 20.788 1.00 62.91 176 PRO A N 1
ATOM 1311 C CA . PRO A 1 176 ? -11.551 -22.959 22.218 1.00 62.91 176 PRO A CA 1
ATOM 1312 C C . PRO A 1 176 ? -10.874 -21.626 22.545 1.00 62.91 176 PRO A C 1
ATOM 1314 O O . PRO A 1 176 ? -9.724 -21.396 22.163 1.00 62.91 176 PRO A O 1
ATOM 1317 N N . ALA A 1 177 ? -11.617 -20.739 23.210 1.00 58.56 177 ALA A N 1
ATOM 1318 C CA . ALA A 1 177 ? -11.078 -19.500 23.740 1.00 58.56 177 ALA A CA 1
ATOM 1319 C C . ALA A 1 177 ? -9.916 -19.862 24.672 1.00 58.56 177 ALA A C 1
ATOM 1321 O O . ALA A 1 177 ? -10.111 -20.591 25.644 1.00 58.56 177 ALA A O 1
ATOM 1322 N N . LEU A 1 178 ? -8.708 -19.416 24.331 1.00 57.28 178 LEU A N 1
ATOM 1323 C CA . LEU A 1 178 ? -7.554 -19.520 25.215 1.00 57.28 178 LEU A CA 1
ATOM 1324 C C . LEU A 1 178 ? -7.867 -18.672 26.455 1.00 57.28 178 LEU A C 1
ATOM 1326 O O . LEU A 1 178 ? -7.929 -17.446 26.356 1.00 57.28 178 LEU A O 1
ATOM 1330 N N . ALA A 1 179 ? -8.171 -19.360 27.557 1.00 52.16 179 ALA A N 1
ATOM 1331 C CA . ALA A 1 179 ? -8.341 -18.804 28.894 1.00 52.16 179 ALA A CA 1
ATOM 1332 C C . ALA A 1 179 ? -6.981 -18.577 29.563 1.00 52.16 179 ALA A C 1
ATOM 1334 O O . ALA A 1 179 ? -6.050 -19.367 29.274 1.00 52.16 179 ALA A O 1
#

Foldseek 3Di:
DQPLVVVVVDPPDPDDPDPRDCVLLVVLLVVLVVCCPDPNNVVLLVVLVVDVVLVVVLVVVLVPCPPPPPSVSVVRNSNSVSNSVSNVVSCVVVCVPPPPVVVVCPDPVNVVCVLLVVLLVVLCCCQCHPHPNVVVDDPPRSVVVSSVRSVCCCVVPVVVVVVVVVVVVVVDDPDDDPD

Secondary structure (DSSP, 8-state):
--HHHHHHH-TT---S-S-STTHHHHHHHHHHHHHTTSHHHHHHHHHHHH-THHHHHHHHHHHTGGGS-HHHHHHHHHHHHHHHHHHHHHHHHTTGGG-HHHHHHTSHHHHHHHHHHHHHHHHHHHHHSSSTTTTTS-TTHHHHHHHHHHHHHIIIIIHHHHHHHHHHHHTSPPPPP--